Protein AF-A0A1Y3MTY4-F1 (afdb_monomer_lite)

Foldseek 3Di:
DPDDPVVDDDDDPDDDDPVDPDCVVPVPVVLVRLLVVLVCCVVPPQPVDVHGDDDDDDADPDCDDVSVVSVVSSCVRNVDPDDDDDDDDDD

pLDDT: mean 92.83, std 7.13, range [50.56, 98.38]

Secondary structure (DSSP, 8-state):
--S-GGGS----SS----SSSSGGGSHHHHHHHHHHHHHHIIIIITTSSSSPPP---PPPS--SHHHHHHHHHHHHHH--S------PPP-

Radius of gyration: 15.15 Å; chains: 1; bounding box: 35×32×37 Å

Structure (mmCIF, N/CA/C/O backbone):
data_AF-A0A1Y3MTY4-F1
#
_entry.id   AF-A0A1Y3MTY4-F1
#
loop_
_atom_site.group_PDB
_atom_site.id
_atom_site.type_symbol
_atom_site.label_atom_id
_atom_site.label_alt_id
_atom_site.label_comp_id
_atom_site.label_asym_id
_atom_site.label_entity_id
_atom_site.label_seq_id
_atom_site.pdbx_PDB_ins_code
_atom_site.Cartn_x
_atom_site.Cartn_y
_atom_site.Cartn_z
_atom_site.occupancy
_atom_site.B_iso_or_equiv
_atom_site.auth_seq_id
_atom_site.auth_comp_id
_atom_site.auth_asym_id
_atom_site.auth_atom_id
_atom_site.pdbx_PDB_model_num
ATOM 1 N N . ILE A 1 1 ? 14.688 -15.246 -2.082 1.00 64.19 1 ILE A N 1
ATOM 2 C CA . ILE A 1 1 ? 13.932 -15.055 -0.821 1.00 64.19 1 ILE A CA 1
ATOM 3 C C . ILE A 1 1 ? 13.746 -16.434 -0.208 1.00 64.19 1 ILE A C 1
ATOM 5 O O . ILE A 1 1 ? 12.917 -17.180 -0.704 1.00 64.19 1 ILE A O 1
ATOM 9 N N . LEU A 1 2 ? 14.577 -16.814 0.765 1.00 83.50 2 LEU A N 1
ATOM 10 C CA . LEU A 1 2 ? 14.481 -18.103 1.460 1.00 83.50 2 LEU A CA 1
ATOM 11 C C . LEU A 1 2 ? 14.829 -17.879 2.936 1.00 83.50 2 LEU A C 1
ATOM 13 O O . LEU A 1 2 ? 15.988 -17.990 3.318 1.00 83.50 2 LEU A O 1
ATOM 17 N N . GLY A 1 3 ? 13.822 -17.515 3.731 1.00 87.06 3 GLY A N 1
ATOM 18 C CA . GLY A 1 3 ? 13.947 -17.242 5.164 1.00 87.06 3 GLY A CA 1
ATOM 19 C C . GLY A 1 3 ? 12.924 -16.204 5.649 1.00 87.06 3 GLY A C 1
ATOM 20 O O . GLY A 1 3 ? 12.243 -15.589 4.822 1.00 87.06 3 GLY A O 1
ATOM 21 N N . PRO A 1 4 ? 12.771 -16.020 6.972 1.00 89.81 4 PRO A N 1
ATOM 22 C CA . PRO A 1 4 ? 11.865 -15.026 7.550 1.00 89.81 4 PRO A CA 1
ATOM 23 C C . PRO A 1 4 ? 12.185 -13.587 7.110 1.00 89.81 4 PRO A C 1
ATOM 25 O O . PRO A 1 4 ? 13.321 -13.262 6.777 1.00 89.81 4 PRO A O 1
ATOM 28 N N . SER A 1 5 ? 11.212 -12.673 7.181 1.00 87.81 5 SER A N 1
ATOM 29 C CA . SER A 1 5 ? 11.388 -11.288 6.702 1.00 87.81 5 SER A CA 1
ATOM 30 C C . SER A 1 5 ? 12.588 -10.551 7.321 1.00 87.81 5 SER A C 1
ATOM 32 O O . SER A 1 5 ? 13.215 -9.735 6.652 1.00 87.81 5 SER A O 1
ATOM 34 N N . PHE A 1 6 ? 12.944 -10.849 8.576 1.00 91.00 6 PHE A N 1
ATOM 35 C CA . PHE A 1 6 ? 14.054 -10.195 9.279 1.00 91.00 6 PHE A CA 1
ATOM 36 C C . PHE A 1 6 ? 15.450 -10.654 8.820 1.00 91.00 6 PHE A C 1
ATOM 38 O O . PHE A 1 6 ? 16.428 -9.981 9.131 1.00 91.00 6 PHE A O 1
ATOM 45 N N . THR A 1 7 ? 15.572 -11.763 8.081 1.00 93.88 7 THR A N 1
ATOM 46 C CA . THR A 1 7 ? 16.875 -12.295 7.631 1.00 93.88 7 THR A CA 1
ATOM 47 C C . THR A 1 7 ? 17.289 -11.796 6.247 1.00 93.88 7 THR A C 1
ATOM 49 O O . THR A 1 7 ? 18.399 -12.078 5.800 1.00 93.88 7 THR A O 1
ATOM 52 N N . HIS A 1 8 ? 16.414 -11.061 5.553 1.00 89.31 8 HIS A N 1
ATOM 53 C CA . HIS A 1 8 ? 16.633 -10.610 4.173 1.00 89.31 8 HIS A CA 1
ATOM 54 C C . HIS A 1 8 ? 16.188 -9.162 3.943 1.00 89.31 8 HIS A C 1
ATOM 56 O O . HIS A 1 8 ? 15.727 -8.819 2.855 1.00 89.31 8 HIS A O 1
ATOM 62 N N . LEU A 1 9 ? 16.306 -8.310 4.965 1.00 89.38 9 LEU A N 1
ATOM 63 C CA . LEU A 1 9 ? 16.029 -6.885 4.815 1.00 89.38 9 LEU A CA 1
ATOM 64 C C . LEU A 1 9 ? 17.002 -6.269 3.803 1.00 89.38 9 LEU A C 1
ATOM 66 O O . LEU A 1 9 ? 18.217 -6.417 3.912 1.00 89.38 9 LEU A O 1
ATOM 70 N N . GLN A 1 10 ? 16.451 -5.568 2.820 1.00 90.06 10 GLN A N 1
ATOM 71 C CA . GLN A 1 10 ? 17.198 -4.819 1.816 1.00 90.06 10 GLN A CA 1
ATOM 72 C C . GLN A 1 10 ? 16.707 -3.375 1.804 1.00 90.06 10 GLN A C 1
ATOM 74 O O . GLN A 1 10 ? 15.573 -3.095 2.199 1.00 90.06 10 GLN A O 1
ATOM 79 N N . MET A 1 11 ? 17.556 -2.455 1.343 1.00 94.38 11 MET A N 1
ATOM 80 C CA . MET A 1 11 ? 17.144 -1.067 1.173 1.00 94.38 11 MET A CA 1
ATOM 81 C C . MET A 1 11 ? 16.066 -0.994 0.080 1.00 94.38 11 MET A C 1
ATOM 83 O O . MET A 1 11 ? 16.321 -1.441 -1.043 1.00 94.38 11 MET A O 1
ATOM 87 N N . PRO A 1 12 ? 14.863 -0.474 0.380 1.00 95.44 12 PRO A N 1
ATOM 88 C CA . PRO A 1 12 ? 13.806 -0.377 -0.613 1.00 95.44 12 PRO A CA 1
ATOM 89 C C . PRO A 1 12 ? 14.148 0.693 -1.653 1.00 95.44 12 PRO A C 1
ATOM 91 O O . PRO A 1 12 ? 14.797 1.689 -1.339 1.00 95.44 12 PRO A O 1
ATOM 94 N N . TYR A 1 13 ? 13.648 0.523 -2.880 1.00 95.81 13 TYR A N 1
ATOM 95 C CA . TYR A 1 13 ? 13.756 1.546 -3.927 1.00 95.81 13 TYR A CA 1
ATOM 96 C C . TYR A 1 13 ? 13.087 2.863 -3.502 1.00 95.81 13 TYR A C 1
ATOM 98 O O . TYR A 1 13 ? 13.633 3.946 -3.681 1.00 95.81 13 TYR A O 1
ATOM 106 N N . ARG A 1 14 ? 11.896 2.755 -2.904 1.00 97.31 14 ARG A N 1
ATOM 107 C CA . ARG A 1 14 ? 11.154 3.857 -2.291 1.00 97.31 14 ARG A CA 1
ATOM 108 C C . ARG A 1 14 ? 10.298 3.314 -1.151 1.00 97.31 14 ARG A C 1
ATOM 110 O O . ARG A 1 14 ? 9.789 2.198 -1.237 1.00 97.31 14 ARG A O 1
ATOM 117 N N . SER A 1 15 ? 10.127 4.102 -0.094 1.00 97.25 15 SER A N 1
ATOM 118 C CA . SER A 1 15 ? 9.299 3.747 1.062 1.00 97.25 15 SER A CA 1
ATOM 119 C C . SER A 1 15 ? 8.671 4.983 1.698 1.00 97.25 15 SER A C 1
ATOM 121 O O . SER A 1 15 ? 9.264 6.059 1.668 1.00 97.25 15 SER A O 1
ATOM 123 N N . PHE A 1 16 ? 7.511 4.807 2.330 1.00 97.06 16 PHE A N 1
ATOM 124 C CA . PHE A 1 16 ? 6.858 5.821 3.157 1.00 97.06 16 PHE A CA 1
ATOM 125 C C . PHE A 1 16 ? 6.687 5.297 4.585 1.00 97.06 16 PHE A C 1
ATOM 127 O O . PHE A 1 16 ? 6.379 4.121 4.782 1.00 97.06 16 PHE A O 1
ATOM 134 N N . TYR A 1 17 ? 6.876 6.167 5.578 1.00 95.50 17 TYR A N 1
ATOM 135 C CA . TYR A 1 17 ? 6.627 5.841 6.979 1.00 95.50 17 TYR A CA 1
ATOM 136 C C . TYR A 1 17 ? 5.207 6.257 7.363 1.00 95.50 17 TYR A C 1
ATOM 138 O O . TYR A 1 17 ? 4.881 7.438 7.339 1.00 95.50 17 TYR A O 1
ATOM 146 N N . ILE A 1 18 ? 4.369 5.285 7.725 1.00 94.25 18 ILE A N 1
ATOM 147 C CA . ILE A 1 18 ? 2.966 5.542 8.081 1.00 94.25 18 ILE A CA 1
ATOM 148 C C . ILE A 1 18 ? 2.827 6.122 9.498 1.00 94.25 18 ILE A C 1
ATOM 150 O O . ILE A 1 18 ? 1.883 6.855 9.765 1.00 94.25 18 ILE A O 1
ATOM 154 N N . GLY A 1 19 ? 3.747 5.801 10.417 1.00 93.94 19 GLY A N 1
ATOM 155 C CA . GLY A 1 19 ? 3.640 6.220 11.823 1.00 93.94 19 GLY A CA 1
ATOM 156 C C . GLY A 1 19 ? 2.592 5.460 12.642 1.00 93.94 19 GLY A C 1
ATOM 157 O O . GLY A 1 19 ? 2.312 5.844 13.772 1.00 93.94 19 GLY A O 1
ATOM 158 N N . ALA A 1 20 ? 2.034 4.381 12.088 1.00 91.31 20 ALA A N 1
ATOM 159 C CA . ALA A 1 20 ? 0.937 3.609 12.654 1.00 91.31 20 ALA A CA 1
ATOM 160 C C . ALA A 1 20 ? 1.171 2.104 12.494 1.00 91.31 20 ALA A C 1
ATOM 162 O O . ALA A 1 20 ? 1.766 1.665 11.510 1.00 91.31 20 ALA A O 1
ATOM 163 N N . SER A 1 21 ? 0.596 1.297 13.389 1.00 88.56 21 SER A N 1
ATOM 164 C CA . SER A 1 21 ? 0.488 -0.159 13.199 1.00 88.56 21 SER A CA 1
ATOM 165 C C . SER A 1 21 ? -0.678 -0.561 12.288 1.00 88.56 21 SER A C 1
ATOM 167 O O . SER A 1 21 ? -0.848 -1.738 11.974 1.00 8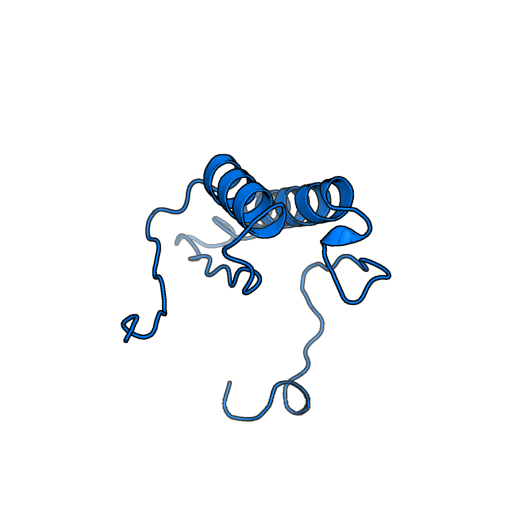8.56 21 SER A O 1
ATOM 169 N N . THR A 1 22 ? -1.510 0.399 11.873 1.00 87.06 22 THR A N 1
ATOM 170 C CA . THR A 1 22 ? -2.715 0.140 11.087 1.00 87.06 22 THR A CA 1
ATOM 171 C C . THR A 1 22 ? -3.058 1.289 10.128 1.00 87.06 22 THR A C 1
ATOM 173 O O . THR A 1 22 ? -2.993 2.452 10.535 1.00 87.06 22 THR A O 1
ATOM 176 N N . PRO A 1 23 ? -3.531 0.988 8.897 1.00 86.69 23 PRO A N 1
ATOM 177 C CA . PRO A 1 23 ? -4.049 1.994 7.967 1.00 86.69 23 PRO A CA 1
ATOM 178 C C . PRO A 1 23 ? -5.225 2.819 8.506 1.00 86.69 23 PRO A C 1
ATOM 180 O O . PRO A 1 23 ? -5.449 3.932 8.044 1.00 86.69 23 PRO A O 1
ATOM 183 N N . LYS A 1 24 ? -5.977 2.312 9.498 1.00 90.69 24 LYS A N 1
ATOM 184 C CA . LYS A 1 24 ? -7.169 2.991 10.040 1.00 90.69 24 LYS A CA 1
ATOM 185 C C . LYS A 1 24 ? -6.870 4.368 10.630 1.00 90.69 24 LYS A C 1
ATOM 187 O O . LYS A 1 24 ? -7.760 5.207 10.657 1.00 90.69 24 LYS A O 1
ATOM 192 N N . GLN A 1 25 ? -5.658 4.584 11.140 1.00 91.88 25 GLN A N 1
ATOM 193 C CA . GLN A 1 25 ? -5.305 5.847 11.792 1.00 91.88 25 GLN A CA 1
ATOM 194 C C . GLN A 1 25 ? -5.293 7.023 10.809 1.00 91.88 25 GLN A C 1
ATOM 196 O O . GLN A 1 25 ? -5.675 8.125 11.188 1.00 91.88 25 GLN A O 1
ATOM 201 N N . ASN A 1 26 ? -4.891 6.784 9.558 1.00 95.44 26 ASN A N 1
ATOM 202 C CA . ASN A 1 26 ? -4.961 7.776 8.491 1.00 95.44 26 ASN A CA 1
ATOM 203 C C . ASN A 1 26 ? -5.133 7.078 7.124 1.00 95.44 26 ASN A C 1
ATOM 205 O O . ASN A 1 26 ? -4.147 6.871 6.406 1.00 95.44 26 ASN A O 1
ATOM 209 N N . PRO A 1 27 ? -6.371 6.670 6.779 1.00 95.31 27 PRO A N 1
ATOM 210 C CA . PRO A 1 27 ? -6.660 5.901 5.567 1.00 95.31 27 PRO A CA 1
ATOM 211 C C . PRO A 1 27 ? -6.259 6.641 4.285 1.00 95.31 27 PRO A C 1
ATOM 213 O O . PRO A 1 27 ? -5.687 6.037 3.379 1.00 95.31 27 PRO A O 1
ATOM 216 N N . ASP A 1 28 ? -6.490 7.955 4.237 1.00 96.69 28 ASP A N 1
ATOM 217 C CA . ASP A 1 28 ? -6.183 8.786 3.070 1.00 96.69 28 ASP A CA 1
ATOM 218 C C . ASP A 1 28 ? -4.676 8.889 2.837 1.00 96.69 28 ASP A C 1
ATOM 220 O O . ASP A 1 28 ? -4.202 8.723 1.713 1.00 96.69 28 ASP A O 1
ATOM 224 N N . TYR A 1 29 ? -3.892 9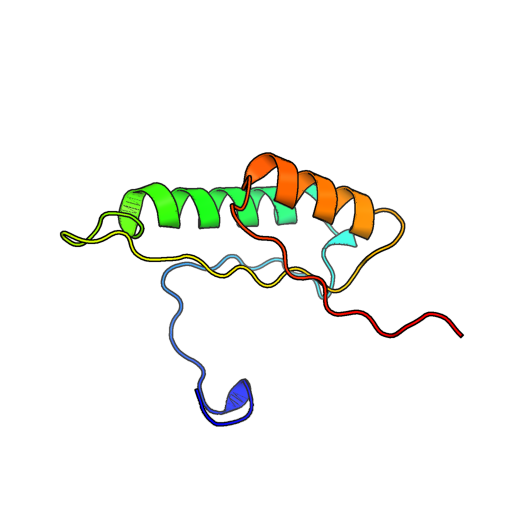.097 3.901 1.00 97.06 29 TYR A N 1
ATOM 225 C CA . TYR A 1 29 ? -2.434 9.097 3.791 1.00 97.06 29 TYR A CA 1
ATOM 226 C C . TYR A 1 29 ? -1.906 7.742 3.310 1.00 97.06 29 TYR A C 1
ATOM 228 O O . TYR A 1 29 ? -1.059 7.694 2.420 1.00 97.06 29 TYR A O 1
ATOM 236 N N . TYR A 1 30 ? -2.453 6.640 3.832 1.00 96.69 30 TYR A N 1
ATOM 237 C CA . TYR A 1 30 ? -2.094 5.294 3.390 1.00 96.69 30 TYR A CA 1
ATOM 238 C C . TYR A 1 30 ? -2.362 5.083 1.888 1.00 96.69 30 TYR A C 1
ATOM 240 O O . TYR A 1 30 ? -1.480 4.602 1.172 1.00 96.69 30 TYR A O 1
ATOM 248 N N . LEU A 1 31 ? -3.531 5.503 1.388 1.00 97.25 31 LEU A N 1
ATOM 249 C CA . LEU A 1 31 ? -3.860 5.450 -0.043 1.00 97.25 31 LEU A CA 1
ATOM 250 C C . LEU A 1 31 ? -2.930 6.328 -0.887 1.00 97.25 31 LEU A C 1
ATOM 252 O O . LEU A 1 31 ? -2.442 5.883 -1.926 1.00 97.25 31 LEU A O 1
ATOM 256 N N . ASN A 1 32 ? -2.638 7.547 -0.431 1.00 98.06 32 ASN A N 1
ATOM 257 C CA . ASN A 1 32 ? -1.727 8.458 -1.123 1.00 98.06 32 ASN A CA 1
ATOM 258 C C . ASN A 1 32 ? -0.317 7.866 -1.244 1.00 98.06 32 ASN A C 1
ATOM 260 O O . ASN A 1 32 ? 0.277 7.915 -2.320 1.00 98.06 32 ASN A O 1
ATOM 264 N N . CYS A 1 33 ? 0.196 7.235 -0.183 1.00 97.88 33 CYS A N 1
ATOM 265 C CA . CYS A 1 33 ? 1.477 6.531 -0.225 1.00 97.88 33 CYS A CA 1
ATOM 266 C C . CYS A 1 33 ? 1.480 5.401 -1.263 1.00 97.88 33 CYS A C 1
ATOM 268 O O . CYS A 1 33 ? 2.439 5.281 -2.024 1.00 97.88 33 CYS A O 1
ATOM 270 N N . ILE A 1 34 ? 0.420 4.589 -1.325 1.00 97.62 34 ILE A N 1
ATOM 271 C CA . ILE A 1 34 ? 0.301 3.508 -2.318 1.00 97.62 34 ILE A CA 1
ATOM 272 C C . ILE A 1 34 ? 0.284 4.071 -3.741 1.00 97.62 34 ILE A C 1
ATOM 274 O O . ILE A 1 34 ? 1.014 3.576 -4.600 1.00 97.62 34 ILE A O 1
ATOM 278 N N . ASN A 1 35 ? -0.510 5.114 -3.987 1.00 98.00 35 ASN A N 1
ATOM 279 C CA . ASN A 1 35 ? -0.611 5.740 -5.304 1.00 98.00 35 ASN A CA 1
ATOM 280 C C . ASN A 1 35 ? 0.734 6.321 -5.761 1.00 98.00 35 ASN A C 1
ATOM 282 O O . ASN A 1 35 ? 1.125 6.125 -6.910 1.00 98.00 35 ASN A O 1
ATOM 286 N N . GLU A 1 36 ? 1.479 6.968 -4.863 1.00 98.38 36 GLU A N 1
ATOM 287 C CA . GLU A 1 36 ? 2.816 7.480 -5.176 1.00 98.38 36 GLU A CA 1
ATOM 288 C C . GLU A 1 36 ? 3.829 6.355 -5.442 1.00 98.38 36 GLU A C 1
ATOM 290 O O . GLU A 1 36 ? 4.628 6.461 -6.372 1.00 98.38 36 GLU A O 1
ATOM 295 N N . LEU A 1 37 ? 3.778 5.241 -4.699 1.00 98.38 37 LEU A N 1
ATOM 296 C CA . LEU A 1 37 ? 4.622 4.072 -4.987 1.00 98.38 37 LEU A CA 1
ATOM 297 C C . LEU A 1 37 ? 4.295 3.457 -6.354 1.00 98.38 37 LEU A C 1
ATOM 299 O O . LEU A 1 37 ? 5.206 3.140 -7.120 1.00 98.38 37 LEU A O 1
ATOM 303 N N . TYR A 1 38 ? 3.008 3.321 -6.681 1.00 98.19 38 TYR A N 1
ATOM 304 C CA . TYR A 1 38 ? 2.572 2.806 -7.977 1.00 98.19 38 TYR A CA 1
ATOM 305 C C . TYR A 1 38 ? 3.001 3.729 -9.125 1.00 98.19 38 TYR A C 1
ATOM 307 O O . TYR A 1 38 ? 3.536 3.263 -10.132 1.00 98.19 38 TYR A O 1
ATOM 315 N N . LYS A 1 39 ? 2.860 5.046 -8.946 1.00 97.94 39 LYS A N 1
ATOM 316 C CA . LYS A 1 39 ? 3.335 6.059 -9.894 1.00 97.94 39 LYS A CA 1
ATOM 317 C C . LYS A 1 39 ? 4.844 5.959 -10.127 1.00 97.94 39 LYS A C 1
ATOM 319 O O . LYS A 1 39 ? 5.267 5.940 -11.279 1.00 97.94 39 LYS A O 1
ATOM 324 N N . THR A 1 40 ? 5.644 5.836 -9.065 1.00 97.88 40 THR A N 1
ATOM 325 C CA . THR A 1 40 ? 7.096 5.614 -9.179 1.00 97.88 40 THR A CA 1
ATOM 326 C C . THR A 1 40 ? 7.410 4.348 -9.967 1.00 97.88 40 THR A C 1
ATOM 328 O O . THR A 1 40 ? 8.242 4.388 -10.868 1.00 97.88 40 THR A O 1
ATOM 331 N N . TYR A 1 41 ? 6.717 3.238 -9.701 1.00 97.75 41 TYR A N 1
ATOM 332 C CA . TYR A 1 41 ? 6.900 2.021 -10.490 1.00 97.75 41 TYR A CA 1
ATOM 333 C C . TYR A 1 41 ? 6.609 2.255 -11.982 1.00 97.75 41 TYR A C 1
ATOM 335 O O . TYR A 1 41 ? 7.430 1.891 -12.825 1.00 97.75 41 TYR A O 1
ATOM 343 N N . MET A 1 42 ? 5.484 2.895 -12.315 1.00 96.25 42 MET A N 1
ATOM 344 C CA . MET A 1 42 ? 5.099 3.143 -13.709 1.00 96.25 42 MET A CA 1
ATOM 345 C C . MET A 1 42 ? 6.096 4.050 -14.437 1.00 96.25 42 MET A C 1
ATOM 347 O O . MET A 1 42 ? 6.415 3.799 -15.597 1.00 96.25 42 MET A O 1
ATOM 351 N N . MET A 1 43 ? 6.589 5.089 -13.761 1.00 96.06 43 MET A N 1
ATOM 352 C CA . MET A 1 43 ? 7.491 6.078 -14.354 1.00 96.06 43 MET A CA 1
ATOM 353 C C . MET A 1 43 ? 8.935 5.584 -14.465 1.00 96.06 43 MET A C 1
ATOM 355 O O . MET A 1 43 ? 9.620 5.928 -15.424 1.00 96.06 43 MET A O 1
ATOM 359 N N . GLU A 1 44 ? 9.408 4.796 -13.498 1.00 96.00 44 GLU A N 1
ATOM 360 C CA . GLU A 1 44 ? 10.846 4.547 -13.330 1.00 96.00 44 GLU A CA 1
ATOM 361 C C . GLU A 1 44 ? 11.246 3.073 -13.501 1.00 96.00 44 GLU A C 1
ATOM 363 O O . GLU A 1 44 ? 12.419 2.783 -13.744 1.00 96.00 44 GLU A O 1
ATOM 368 N N . ILE A 1 45 ? 10.306 2.126 -13.377 1.00 95.94 45 ILE A N 1
ATOM 369 C CA . ILE A 1 45 ? 10.615 0.685 -13.304 1.00 95.94 45 ILE A CA 1
ATOM 370 C C . ILE A 1 45 ? 9.960 -0.105 -14.439 1.00 95.94 45 ILE A C 1
ATOM 372 O O . ILE A 1 45 ? 10.637 -0.907 -15.086 1.00 95.94 45 ILE A O 1
ATOM 376 N N . ALA A 1 46 ? 8.670 0.122 -14.707 1.00 95.44 46 ALA A N 1
ATOM 377 C CA . ALA A 1 46 ? 7.865 -0.685 -15.628 1.00 95.44 46 ALA A CA 1
ATOM 378 C C . ALA A 1 46 ? 8.513 -0.855 -17.015 1.00 95.44 46 ALA A C 1
ATOM 380 O O . ALA A 1 46 ? 8.474 -1.947 -17.580 1.00 95.44 46 ALA A O 1
ATOM 381 N N . HIS A 1 47 ? 9.173 0.196 -17.517 1.00 91.75 47 HIS A N 1
ATOM 382 C CA . HIS A 1 47 ? 9.807 0.249 -18.841 1.00 91.75 47 HIS A CA 1
ATOM 383 C C . HIS A 1 47 ? 11.313 0.540 -18.791 1.00 91.75 47 HIS A C 1
ATOM 385 O O . HIS A 1 47 ? 11.891 1.025 -19.759 1.00 91.75 47 HIS A O 1
ATOM 391 N N . ARG A 1 48 ? 11.973 0.264 -17.659 1.00 90.38 48 ARG A N 1
ATOM 392 C CA . ARG A 1 48 ? 13.412 0.533 -17.501 1.00 90.38 48 ARG A CA 1
ATOM 393 C C . ARG A 1 48 ? 14.297 -0.329 -18.414 1.00 90.38 48 ARG A C 1
ATOM 395 O O . ARG A 1 48 ? 15.457 0.005 -18.639 1.00 90.38 48 ARG A O 1
ATOM 402 N N . SER A 1 49 ? 13.771 -1.443 -18.912 1.00 89.00 49 SER A N 1
ATOM 403 C CA . SER A 1 49 ? 14.460 -2.344 -19.835 1.00 89.00 49 SER A CA 1
ATOM 404 C C . SER A 1 49 ? 13.651 -2.523 -21.121 1.00 89.00 49 SER A C 1
ATOM 406 O O . SER A 1 49 ? 12.505 -2.086 -21.200 1.00 89.00 49 SER A O 1
ATOM 408 N N . ASN A 1 50 ? 14.219 -3.213 -22.115 1.00 87.88 50 ASN A N 1
ATOM 409 C CA . ASN A 1 50 ? 13.507 -3.553 -23.355 1.00 87.88 50 ASN A CA 1
ATOM 410 C C . ASN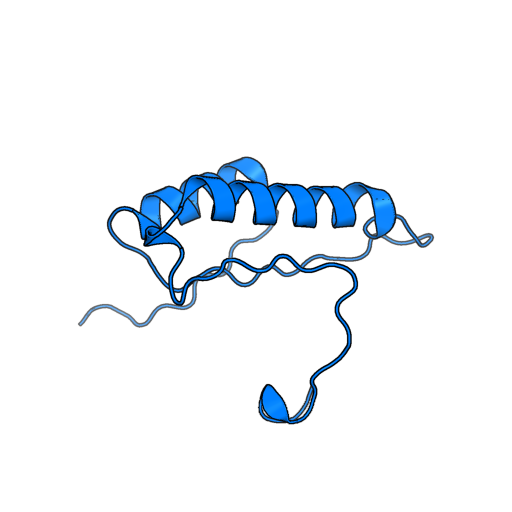 A 1 50 ? 12.283 -4.461 -23.122 1.00 87.88 50 ASN A C 1
ATOM 412 O O . ASN A 1 50 ? 11.494 -4.672 -24.041 1.00 87.88 50 ASN A O 1
ATOM 416 N N . THR A 1 51 ? 12.121 -5.010 -21.915 1.00 89.88 51 THR A N 1
ATOM 417 C CA . THR A 1 51 ? 10.954 -5.787 -21.502 1.00 89.88 51 THR A CA 1
ATOM 418 C C . THR A 1 51 ? 10.211 -5.110 -20.352 1.00 89.88 51 THR A C 1
ATOM 420 O O . THR A 1 51 ? 10.784 -4.371 -19.545 1.00 89.88 51 THR A O 1
ATOM 423 N N . PHE A 1 52 ? 8.905 -5.376 -20.282 1.00 91.69 52 PHE A N 1
ATOM 424 C CA . PHE A 1 52 ? 8.056 -4.919 -19.189 1.00 91.69 52 PHE A CA 1
ATOM 425 C C . PHE A 1 52 ? 8.400 -5.668 -17.897 1.00 91.69 52 PHE A C 1
ATOM 427 O O . PHE A 1 52 ? 8.374 -6.900 -17.863 1.00 91.69 52 PHE A O 1
ATOM 434 N N . THR A 1 53 ? 8.694 -4.928 -16.830 1.00 95.62 53 THR A N 1
ATOM 435 C CA . THR A 1 53 ? 8.926 -5.512 -15.501 1.00 95.62 53 THR A CA 1
ATOM 436 C C . THR A 1 53 ? 7.578 -5.766 -14.830 1.00 95.62 53 THR A C 1
ATOM 438 O O . THR A 1 53 ? 6.851 -4.801 -14.661 1.00 95.62 53 THR A O 1
ATOM 441 N N . PRO A 1 54 ? 7.206 -6.989 -14.414 1.00 95.69 54 PRO A N 1
ATOM 442 C CA . PRO A 1 54 ? 5.931 -7.227 -13.735 1.00 95.69 54 PRO A CA 1
ATOM 443 C C . PRO A 1 54 ? 5.911 -6.669 -12.301 1.00 95.69 54 PRO A C 1
ATOM 445 O O . PRO A 1 54 ? 6.929 -6.673 -11.608 1.00 95.69 54 PRO A O 1
ATOM 448 N N . LEU A 1 55 ? 4.726 -6.261 -11.830 1.00 96.56 55 LEU A N 1
ATOM 449 C CA . LEU A 1 55 ? 4.491 -5.802 -10.458 1.00 96.56 55 LEU A CA 1
ATOM 450 C C . LEU A 1 55 ? 3.594 -6.777 -9.693 1.00 96.56 55 LEU A C 1
ATOM 452 O O . LEU A 1 55 ? 2.496 -7.105 -10.141 1.00 96.56 55 LEU A O 1
ATOM 456 N N . VAL A 1 56 ? 4.041 -7.175 -8.503 1.00 96.94 56 VAL A N 1
ATOM 457 C CA . VAL A 1 56 ? 3.244 -7.929 -7.529 1.00 96.94 56 VAL A CA 1
ATOM 458 C C . VAL A 1 56 ? 2.968 -7.025 -6.334 1.00 96.94 56 VAL A C 1
ATOM 460 O O . VAL A 1 56 ? 3.895 -6.443 -5.773 1.00 96.94 56 VAL A O 1
ATOM 463 N N . ILE A 1 57 ? 1.698 -6.909 -5.942 1.00 97.00 57 ILE A N 1
ATOM 464 C CA . ILE A 1 57 ? 1.268 -6.076 -4.815 1.00 97.00 57 ILE A CA 1
ATOM 465 C C . ILE A 1 57 ? 0.593 -6.958 -3.775 1.00 97.00 57 ILE A C 1
ATOM 467 O O . ILE A 1 57 ? -0.466 -7.526 -4.028 1.00 97.00 57 ILE A O 1
ATOM 471 N N . ASN A 1 58 ? 1.190 -7.022 -2.587 1.00 95.38 58 ASN A N 1
ATOM 472 C CA . ASN A 1 58 ? 0.558 -7.622 -1.420 1.00 95.38 58 ASN A CA 1
ATOM 473 C C . ASN A 1 58 ? -0.283 -6.554 -0.714 1.00 95.38 58 ASN A C 1
ATOM 475 O O . ASN A 1 58 ? 0.236 -5.503 -0.337 1.00 95.38 58 ASN A O 1
ATOM 479 N N . THR A 1 59 ? -1.576 -6.812 -0.535 1.00 94.19 59 THR A N 1
ATOM 480 C CA . THR A 1 59 ? -2.490 -5.910 0.177 1.00 94.19 59 THR A CA 1
ATOM 481 C C . THR A 1 59 ? -2.513 -6.210 1.677 1.00 94.19 59 THR A C 1
ATOM 483 O O . THR A 1 59 ? -2.046 -7.255 2.132 1.00 94.19 59 THR A O 1
ATOM 486 N N . HIS A 1 60 ? -3.084 -5.303 2.473 1.00 91.62 60 HIS A N 1
ATOM 487 C CA . HIS A 1 60 ? -3.397 -5.602 3.870 1.00 91.62 60 HIS A CA 1
ATOM 488 C C . HIS A 1 60 ? -4.486 -6.693 3.966 1.00 91.62 60 HIS A C 1
ATOM 490 O O . HIS A 1 60 ? -5.281 -6.887 3.048 1.00 91.62 60 HIS A O 1
ATOM 496 N N . GLY A 1 61 ? -4.561 -7.387 5.103 1.00 90.19 61 GLY A N 1
ATOM 497 C CA . GLY A 1 61 ? -5.485 -8.513 5.310 1.00 90.19 61 GLY A CA 1
ATOM 498 C C . GLY A 1 61 ? -6.899 -8.129 5.760 1.00 90.19 61 GLY A C 1
ATOM 499 O O . GLY A 1 61 ? -7.560 -8.923 6.421 1.00 90.19 61 GLY A O 1
ATOM 500 N N . TRP A 1 62 ? -7.354 -6.900 5.503 1.00 90.94 62 TRP A N 1
ATOM 501 C CA . TRP A 1 62 ? -8.648 -6.432 6.021 1.00 90.94 62 TRP A CA 1
ATOM 502 C C . TRP A 1 62 ? -9.716 -6.503 4.943 1.00 90.94 62 TRP A C 1
ATOM 504 O O . TRP A 1 62 ? -9.667 -5.755 3.974 1.00 90.94 62 TRP A O 1
ATOM 514 N N . ILE A 1 63 ? -10.703 -7.365 5.160 1.00 90.06 63 ILE A N 1
ATOM 515 C CA . ILE A 1 63 ? -11.761 -7.667 4.187 1.00 90.06 63 ILE A CA 1
ATOM 516 C C . ILE A 1 63 ? -13.151 -7.187 4.638 1.00 90.06 63 ILE A C 1
ATOM 518 O O . ILE A 1 63 ? -14.157 -7.574 4.056 1.00 90.06 63 ILE A O 1
ATOM 522 N N . ARG A 1 64 ? -13.231 -6.370 5.698 1.00 90.88 64 ARG A N 1
ATOM 523 C CA . ARG A 1 64 ? -14.489 -5.837 6.259 1.00 90.88 64 ARG A CA 1
ATOM 524 C C . ARG A 1 64 ? -14.347 -4.358 6.635 1.00 90.88 64 ARG A C 1
ATOM 526 O O . ARG A 1 64 ? -13.240 -3.896 6.923 1.00 90.88 64 ARG A O 1
ATOM 533 N N . GLY A 1 65 ? -15.474 -3.641 6.679 1.00 94.00 65 GLY A N 1
ATOM 534 C CA . GLY A 1 65 ? -15.548 -2.223 7.065 1.00 9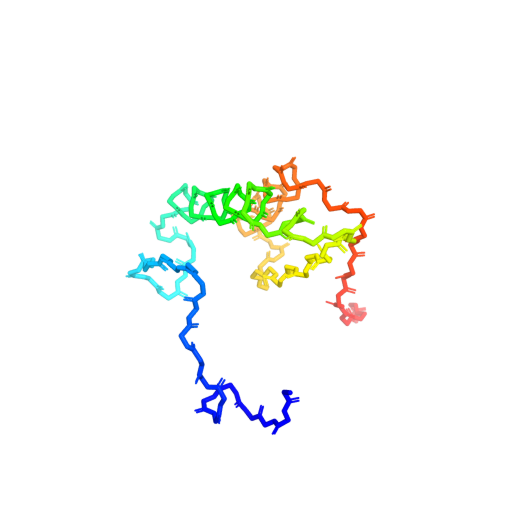4.00 65 GLY A CA 1
ATOM 535 C C . GLY A 1 65 ? -14.594 -1.335 6.258 1.00 94.00 65 GLY A C 1
ATOM 536 O O . GLY A 1 65 ? -14.352 -1.604 5.088 1.00 94.00 65 GLY A O 1
ATOM 537 N N . ILE A 1 66 ? -13.965 -0.353 6.917 1.00 93.25 66 ILE A N 1
ATOM 538 C CA . ILE A 1 66 ? -12.981 0.565 6.300 1.00 93.25 66 ILE A CA 1
ATOM 539 C C . ILE A 1 66 ? -11.868 -0.168 5.540 1.00 93.25 66 ILE A C 1
ATOM 541 O O . ILE A 1 66 ? -11.378 0.327 4.532 1.00 93.25 66 ILE A O 1
ATOM 545 N N . GLY A 1 67 ? -11.449 -1.348 6.005 1.00 93.50 67 GLY A N 1
ATOM 546 C CA . GLY A 1 67 ? -10.439 -2.132 5.298 1.00 93.50 67 GLY A CA 1
ATOM 547 C C . GLY A 1 67 ? -10.912 -2.594 3.923 1.00 93.50 67 GLY A C 1
ATOM 548 O O . GLY A 1 67 ? -10.162 -2.523 2.956 1.00 93.50 67 GLY A O 1
ATOM 549 N N . PHE A 1 68 ? -12.173 -3.002 3.821 1.00 94.88 68 PHE A N 1
ATOM 550 C CA . PHE A 1 68 ? -12.764 -3.358 2.539 1.00 94.88 68 PHE A CA 1
ATOM 551 C C . PHE A 1 68 ? -12.852 -2.140 1.610 1.00 94.88 68 PHE A C 1
ATOM 553 O O . PHE A 1 68 ? -12.457 -2.228 0.450 1.00 94.88 68 PHE A O 1
ATOM 560 N N . ASP A 1 69 ? -13.268 -0.985 2.134 1.00 96.12 69 ASP A N 1
ATOM 561 C CA . ASP A 1 69 ? -13.330 0.258 1.356 1.00 96.12 69 ASP A CA 1
ATOM 562 C C . ASP A 1 69 ? -11.946 0.671 0.829 1.00 96.12 69 ASP A C 1
ATOM 564 O O . ASP A 1 69 ? -11.807 1.057 -0.333 1.00 96.12 69 ASP A O 1
ATOM 568 N N . LEU A 1 70 ? -10.903 0.536 1.656 1.00 96.50 70 LEU A N 1
ATOM 569 C CA . LEU A 1 70 ? -9.511 0.756 1.260 1.00 96.50 70 LEU A CA 1
ATOM 570 C C . LEU A 1 70 ? -9.074 -0.203 0.151 1.00 96.50 70 LEU A C 1
ATOM 572 O O . LEU A 1 70 ? -8.526 0.243 -0.857 1.00 96.50 70 LEU A O 1
ATOM 576 N N . LEU A 1 71 ? -9.350 -1.501 0.298 1.00 96.25 71 LEU A N 1
ATOM 577 C CA . LEU A 1 71 ? -9.020 -2.502 -0.715 1.00 96.25 71 LEU A CA 1
ATOM 578 C C . LEU A 1 71 ? -9.674 -2.165 -2.062 1.00 96.25 71 LEU A C 1
ATOM 580 O O . LEU A 1 71 ? -9.006 -2.186 -3.095 1.00 96.25 71 LEU A O 1
ATOM 584 N N . ILE A 1 72 ? -10.955 -1.788 -2.057 1.00 97.00 72 ILE A N 1
ATOM 585 C CA . ILE A 1 72 ? -11.672 -1.378 -3.270 1.00 97.00 72 ILE A CA 1
ATOM 586 C C . ILE A 1 72 ? -11.029 -0.141 -3.906 1.00 97.00 72 ILE A C 1
ATOM 588 O O . ILE A 1 72 ? -10.872 -0.096 -5.128 1.00 97.00 72 ILE A O 1
ATOM 592 N N . GLN A 1 73 ? -10.635 0.855 -3.111 1.00 97.75 73 GLN A N 1
ATOM 593 C CA . GLN A 1 73 ? -9.960 2.051 -3.625 1.00 97.75 73 GLN A CA 1
ATOM 594 C C . GLN A 1 73 ? -8.592 1.727 -4.241 1.00 97.75 73 GLN A C 1
ATOM 596 O O . GLN A 1 73 ? -8.290 2.210 -5.334 1.00 97.75 73 GLN A O 1
ATOM 601 N N . ILE A 1 74 ? -7.808 0.853 -3.604 1.00 97.31 74 ILE A N 1
ATOM 602 C CA . ILE A 1 74 ? -6.526 0.367 -4.134 1.00 97.31 74 ILE A CA 1
ATOM 603 C C . ILE A 1 74 ? -6.742 -0.322 -5.487 1.00 97.31 74 ILE A C 1
ATOM 605 O O . ILE A 1 74 ? -6.085 0.026 -6.466 1.00 97.31 74 ILE A O 1
ATOM 609 N N . LEU A 1 75 ? -7.699 -1.251 -5.578 1.00 97.56 75 LEU A N 1
ATOM 610 C CA . LEU A 1 75 ? -7.989 -1.980 -6.817 1.00 97.56 75 LEU A CA 1
ATOM 611 C C . LEU A 1 75 ? -8.466 -1.053 -7.944 1.00 97.56 75 LEU A C 1
ATOM 613 O O . LEU A 1 75 ? -8.053 -1.226 -9.091 1.00 97.56 75 LEU A O 1
ATOM 617 N N . LYS A 1 76 ? -9.295 -0.049 -7.629 1.00 97.50 76 LYS A N 1
ATOM 618 C CA . LYS A 1 76 ? -9.769 0.950 -8.602 1.00 97.50 76 LYS A CA 1
ATOM 619 C C . LYS A 1 76 ? -8.647 1.845 -9.121 1.00 97.50 76 LYS A C 1
ATOM 621 O O . LYS A 1 76 ? -8.648 2.164 -10.306 1.00 97.50 76 LYS A O 1
ATOM 626 N N . SER A 1 77 ? -7.725 2.247 -8.247 1.00 97.12 77 SER A N 1
ATOM 627 C CA . SER A 1 77 ? -6.601 3.116 -8.605 1.00 97.12 77 SER A CA 1
ATOM 628 C C . SER A 1 77 ? -5.549 2.368 -9.430 1.00 97.12 77 SER A C 1
ATOM 630 O O . SER A 1 77 ? -5.138 2.826 -10.493 1.00 97.12 77 SER A O 1
ATOM 632 N N . ILE A 1 78 ? -5.162 1.173 -8.976 1.00 97.12 78 ILE A N 1
ATOM 633 C CA . ILE A 1 78 ? -4.062 0.396 -9.565 1.00 97.12 78 ILE A CA 1
ATOM 634 C C . ILE A 1 78 ? -4.504 -0.381 -10.807 1.00 97.12 78 ILE A C 1
ATOM 636 O O . ILE A 1 78 ? -3.699 -0.600 -11.708 1.00 97.12 78 ILE A O 1
ATOM 640 N N . ARG A 1 79 ? -5.773 -0.806 -10.863 1.00 97.44 79 ARG A N 1
ATOM 641 C CA . ARG A 1 79 ? -6.350 -1.600 -11.962 1.00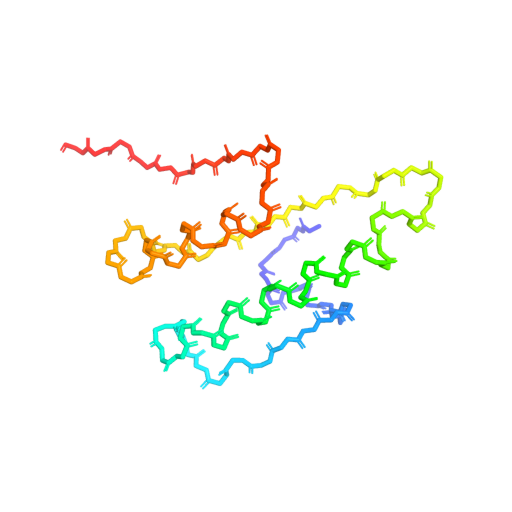 97.44 79 ARG A CA 1
ATOM 642 C C . ARG A 1 79 ? -5.489 -2.827 -12.321 1.00 97.44 79 ARG A C 1
ATOM 644 O O . ARG A 1 79 ? -5.008 -2.926 -13.452 1.00 97.44 79 ARG A O 1
ATOM 651 N N . PRO A 1 80 ? -5.264 -3.759 -11.375 1.00 97.12 80 PRO A N 1
ATOM 652 C CA . PRO A 1 80 ? -4.421 -4.923 -11.625 1.00 97.12 80 PRO A CA 1
ATOM 653 C C . PRO A 1 80 ? -5.004 -5.813 -12.730 1.00 97.12 80 PRO A C 1
ATOM 655 O O . PRO A 1 80 ? -6.217 -5.974 -12.839 1.00 97.12 80 PRO A O 1
ATOM 658 N N . MET A 1 81 ? -4.124 -6.432 -13.522 1.00 96.81 81 MET A N 1
ATOM 659 C CA . MET A 1 81 ? -4.523 -7.377 -14.573 1.00 96.81 81 MET A CA 1
ATOM 660 C C . MET A 1 81 ? -5.043 -8.701 -13.997 1.00 96.81 81 MET A C 1
ATOM 662 O O . MET A 1 81 ? -5.957 -9.304 -14.551 1.00 96.81 81 MET A O 1
ATOM 666 N N . TYR A 1 82 ? -4.468 -9.137 -12.877 1.00 97.75 82 TYR A N 1
ATOM 667 C CA . TYR A 1 82 ? -4.826 -10.375 -12.195 1.00 97.75 82 TYR A CA 1
ATOM 668 C C . TYR A 1 82 ? -5.000 -10.106 -10.705 1.00 97.75 82 TYR A C 1
ATOM 670 O O . TYR A 1 82 ? -4.215 -9.368 -10.108 1.00 97.75 82 TYR A O 1
ATOM 678 N N . ILE A 1 83 ? -6.012 -10.728 -10.105 1.00 96.50 83 ILE A N 1
ATOM 679 C CA . ILE A 1 83 ? -6.282 -10.664 -8.669 1.00 96.50 83 ILE A CA 1
ATOM 680 C C . ILE A 1 83 ? -6.296 -12.095 -8.140 1.00 96.50 83 ILE A C 1
ATOM 682 O O . ILE A 1 83 ? -7.054 -12.929 -8.631 1.00 96.50 83 ILE A O 1
ATOM 686 N N . TYR A 1 84 ? -5.470 -12.362 -7.130 1.00 95.81 84 TYR A N 1
ATOM 687 C CA . TYR A 1 84 ? -5.404 -13.650 -6.445 1.00 95.81 84 TYR A CA 1
ATOM 688 C C . TYR A 1 84 ? -5.859 -13.469 -4.999 1.00 95.81 84 TYR A C 1
ATOM 690 O O . TYR A 1 84 ? -5.185 -12.804 -4.212 1.00 95.81 84 TYR A O 1
ATOM 698 N N . GLN A 1 85 ? -7.007 -14.053 -4.653 1.00 92.56 85 GLN A N 1
ATOM 699 C CA . GLN A 1 85 ? -7.512 -14.069 -3.283 1.00 92.56 85 GLN A CA 1
ATOM 700 C C . GLN A 1 85 ? -7.123 -15.384 -2.613 1.00 92.56 85 GLN A C 1
ATOM 702 O O . GLN A 1 85 ? -7.507 -16.461 -3.064 1.00 92.56 85 GLN A O 1
ATOM 707 N N . PHE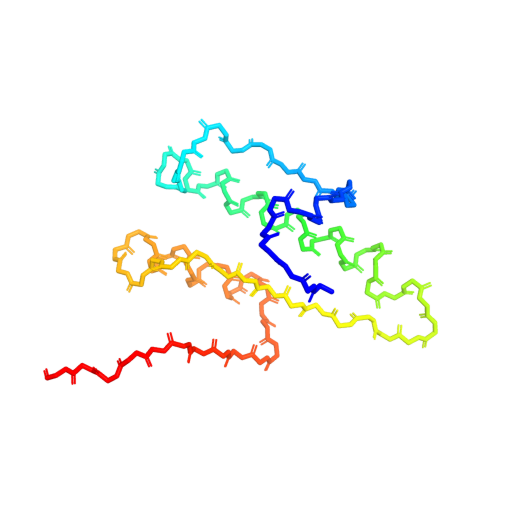 A 1 86 ? -6.415 -15.282 -1.494 1.00 91.12 86 PHE A N 1
ATOM 708 C CA . PHE A 1 86 ? -6.179 -16.406 -0.598 1.00 91.12 86 PHE A CA 1
ATOM 709 C C . PHE A 1 86 ? -7.233 -16.341 0.504 1.00 91.12 86 PHE A C 1
ATOM 711 O O . PHE A 1 86 ? -7.306 -15.358 1.243 1.00 91.12 86 PHE A O 1
ATOM 718 N N . ALA A 1 87 ? -8.094 -17.347 0.571 1.00 86.69 87 ALA A N 1
ATOM 719 C CA . ALA A 1 87 ? -9.137 -17.455 1.579 1.00 86.69 87 ALA A CA 1
ATOM 720 C C . ALA A 1 87 ? -9.302 -18.920 1.977 1.00 86.69 87 ALA A C 1
ATOM 722 O O . ALA A 1 87 ? -9.094 -19.820 1.163 1.00 86.69 87 ALA A O 1
ATOM 723 N N . PHE A 1 88 ? -9.679 -19.144 3.231 1.00 83.06 88 PHE A N 1
ATOM 724 C CA . PHE A 1 88 ? -10.187 -20.439 3.661 1.00 83.06 88 PHE A CA 1
ATOM 725 C C . PHE A 1 88 ? -11.694 -20.485 3.379 1.00 83.06 88 PHE A C 1
ATOM 727 O O . PHE A 1 88 ? -12.337 -19.433 3.458 1.00 83.06 88 PHE A O 1
ATOM 734 N N . PRO A 1 89 ? -12.264 -21.655 3.045 1.00 78.06 89 PRO A N 1
ATOM 735 C CA . PRO A 1 89 ? -13.713 -21.812 2.993 1.00 78.06 89 PRO A CA 1
ATOM 736 C C . PRO A 1 89 ? -14.323 -21.373 4.330 1.00 78.06 89 PRO A C 1
ATOM 738 O O . PRO A 1 89 ? -13.780 -21.707 5.385 1.00 78.06 89 PRO A O 1
ATOM 741 N N . GLU A 1 90 ? -15.415 -20.610 4.299 1.00 71.62 90 GLU A N 1
ATOM 742 C CA . GLU A 1 90 ? -16.215 -20.397 5.508 1.00 71.62 90 GLU A CA 1
ATOM 743 C C . GLU A 1 90 ? -16.838 -21.747 5.910 1.00 71.62 90 GLU A C 1
ATOM 745 O O . GLU A 1 90 ? -17.325 -22.474 5.041 1.00 71.62 90 GLU A O 1
ATOM 750 N N . ASN A 1 91 ? -16.743 -22.106 7.197 1.00 50.56 91 ASN A N 1
ATOM 751 C CA . ASN A 1 91 ? -17.401 -23.292 7.764 1.00 50.56 91 ASN A CA 1
ATOM 752 C C . ASN A 1 91 ? -18.920 -23.123 7.783 1.00 50.56 91 ASN A C 1
ATOM 754 O O . ASN A 1 91 ? -19.368 -22.008 8.138 1.00 50.56 91 ASN A O 1
#

Sequence (91 aa):
ILGPSFTHLQMPYRSFYIGASTPKQNPDYYLNCINELYKTYMMEIAHRSNTFTPLVINTHGWIRGIGFDLLIQILKSIRPMYIYQFAFPEN